Protein AF-X0Y6W4-F1 (afdb_monomer)

pLDDT: mean 76.66, std 20.36, range [26.97, 95.56]

Organism: NCBI:txid412755

Secondary structure (DSSP, 8-state):
---------GGGHHHHHHHIIIIITTHHHHHHHS-HHHHHHHHHHHHHHHHHH-HHHHHHHHHTHHHHTHHHHTT--HHHHHHHTSSHHHHHHHHHHHHHHTT----S-HHHHHHHHHHHHHHHHTT--PPTTGGGHHHHHHHHHHTS----S-SS---TTTS--

Foldseek 3Di:
DDDDDDPDPPVCVVVVVVCCVVLVVVLLCLLLPHQLVVSLVVLLVVLVVCCVPPVPVSVVCVVCSVVLNVLNVLPADSQVSSQVNDCCVVCLLVVQLCVQCVVPPDDPDPVSVVVSSVVSSVVSVVPDDQGGPNVRVVSVVVSVVVPDDDDVDDPPPPPPVVVPD

Solvent-accessible surface area (backbone atoms only — not comparable to full-atom values): 10015 Å² total; per-residue (Å²): 138,86,82,82,85,73,87,67,59,90,89,35,56,64,61,52,48,50,49,31,65,72,71,54,55,58,54,47,55,30,60,69,73,38,59,56,71,60,29,50,53,54,48,51,55,48,32,64,59,28,49,79,80,37,49,68,58,21,49,54,51,61,74,42,47,68,66,70,41,43,64,63,73,67,75,56,56,72,47,38,39,54,44,68,62,43,64,55,75,58,50,57,55,49,49,39,25,46,70,66,48,68,79,69,87,75,76,93,45,71,66,55,50,51,54,51,47,52,53,26,41,58,64,38,54,78,72,65,72,85,59,61,42,56,90,54,46,62,58,57,50,52,59,57,52,74,76,46,81,95,61,97,63,71,91,65,81,75,65,66,76,72,79,78,116

Mean predicted aligned error: 11.71 Å

Structure (mmCIF, N/CA/C/O backbone):
data_AF-X0Y6W4-F1
#
_entry.id   AF-X0Y6W4-F1
#
loop_
_atom_site.group_PDB
_atom_site.id
_atom_site.type_symbol
_atom_site.label_atom_id
_atom_site.label_alt_id
_atom_site.label_comp_id
_atom_site.label_asym_id
_atom_site.label_entity_id
_atom_site.label_seq_id
_atom_site.pdbx_PDB_ins_code
_atom_site.Cartn_x
_atom_site.Cartn_y
_atom_site.Cartn_z
_atom_site.occupancy
_atom_site.B_iso_or_equiv
_atom_site.auth_seq_id
_atom_site.auth_comp_id
_atom_site.auth_asym_id
_atom_site.auth_atom_id
_atom_site.pdbx_PDB_model_num
ATOM 1 N N . MET A 1 1 ? -8.383 35.032 -6.293 1.00 33.16 1 MET A N 1
ATOM 2 C CA . MET A 1 1 ? -6.940 34.707 -6.325 1.00 33.16 1 MET A CA 1
ATOM 3 C C . MET A 1 1 ? -6.812 33.224 -6.672 1.00 33.16 1 MET A C 1
ATOM 5 O O . MET A 1 1 ? -7.078 32.379 -5.830 1.00 33.16 1 MET A O 1
ATOM 9 N N . ARG A 1 2 ? -6.594 32.911 -7.954 1.00 31.45 2 ARG A N 1
ATOM 10 C CA . ARG A 1 2 ? -6.703 31.565 -8.546 1.00 31.45 2 ARG A CA 1
ATOM 11 C C . ARG A 1 2 ? -5.335 30.880 -8.412 1.00 31.45 2 ARG A C 1
ATOM 13 O O . ARG A 1 2 ? -4.382 31.370 -9.005 1.00 31.45 2 ARG A O 1
ATOM 20 N N . ARG A 1 3 ? -5.202 29.820 -7.608 1.00 35.78 3 ARG A N 1
ATOM 21 C CA . ARG A 1 3 ? -4.004 28.962 -7.652 1.00 35.78 3 ARG A CA 1
ATOM 22 C C . ARG A 1 3 ? -4.317 27.775 -8.551 1.00 35.78 3 ARG A C 1
ATOM 24 O O . ARG A 1 3 ? -5.154 26.945 -8.218 1.00 35.78 3 ARG A O 1
ATOM 31 N N . GLU A 1 4 ? -3.695 27.766 -9.721 1.00 26.97 4 GLU A N 1
ATOM 32 C CA . GLU A 1 4 ? -3.667 26.617 -10.617 1.00 26.97 4 GLU A CA 1
ATOM 33 C C . GLU A 1 4 ? -2.871 25.489 -9.950 1.00 26.97 4 GLU A C 1
ATOM 35 O O . GLU A 1 4 ? -1.744 25.696 -9.502 1.00 26.97 4 GLU A O 1
ATOM 40 N N . TYR A 1 5 ? -3.458 24.297 -9.863 1.00 34.88 5 TYR A N 1
ATOM 41 C CA . TYR A 1 5 ? -2.740 23.100 -9.438 1.00 34.88 5 TYR A CA 1
ATOM 42 C C . TYR A 1 5 ? -2.091 22.476 -10.679 1.00 34.88 5 TYR A C 1
ATOM 44 O O . TYR A 1 5 ? -2.773 21.863 -11.498 1.00 34.88 5 TYR A O 1
ATOM 52 N N . GLN A 1 6 ? -0.778 22.658 -10.840 1.00 33.53 6 GLN A N 1
ATOM 53 C CA . GLN A 1 6 ? 0.016 21.898 -11.808 1.00 33.53 6 GLN A CA 1
ATOM 54 C C . GLN A 1 6 ? 0.323 20.506 -11.244 1.00 33.53 6 GLN A C 1
ATOM 56 O O . GLN A 1 6 ? 0.774 20.374 -10.107 1.00 33.53 6 GLN A O 1
ATOM 61 N N . ILE A 1 7 ? 0.114 19.467 -12.057 1.00 34.25 7 ILE A N 1
ATOM 62 C CA . ILE A 1 7 ? 0.570 18.101 -11.771 1.00 34.25 7 ILE A CA 1
ATOM 63 C C . ILE A 1 7 ? 2.102 18.137 -11.699 1.00 34.25 7 ILE A C 1
ATOM 65 O O . ILE A 1 7 ? 2.779 18.351 -12.706 1.00 34.25 7 ILE A O 1
ATOM 69 N N . VAL A 1 8 ? 2.657 17.984 -10.496 1.00 38.28 8 VAL A N 1
ATOM 70 C CA . VAL A 1 8 ? 4.103 18.072 -10.274 1.00 38.28 8 VAL A CA 1
ATOM 71 C C . VAL A 1 8 ? 4.753 16.753 -10.696 1.00 38.28 8 VAL A C 1
ATOM 73 O O . VAL A 1 8 ? 4.505 15.711 -10.096 1.00 38.28 8 VAL A O 1
ATOM 76 N N . GLY A 1 9 ? 5.599 16.791 -11.731 1.00 39.12 9 GLY A N 1
ATOM 77 C CA . GLY A 1 9 ? 6.421 15.647 -12.147 1.00 39.12 9 GLY A CA 1
ATOM 78 C C . GLY A 1 9 ? 7.395 15.171 -11.054 1.00 39.12 9 GLY A C 1
ATOM 79 O O . GLY A 1 9 ? 7.533 15.817 -10.020 1.00 39.12 9 GLY A O 1
ATOM 80 N N . ARG A 1 10 ? 8.120 14.065 -11.307 1.00 35.78 10 ARG A N 1
ATOM 81 C CA . ARG A 1 10 ? 9.007 13.268 -10.404 1.00 35.78 10 ARG A CA 1
ATOM 82 C C . ARG A 1 10 ? 9.788 14.013 -9.291 1.00 35.78 10 ARG A C 1
ATOM 84 O O . ARG A 1 10 ? 10.089 13.417 -8.260 1.00 35.78 10 ARG A O 1
ATOM 91 N N . LYS A 1 11 ? 10.103 15.304 -9.458 1.00 36.72 11 LYS A N 1
ATOM 92 C CA . LYS A 1 11 ? 10.748 16.181 -8.454 1.00 36.72 11 LYS A CA 1
ATOM 93 C C . LYS A 1 11 ? 9.801 16.716 -7.356 1.00 36.72 11 LYS A C 1
ATOM 95 O O . LYS A 1 11 ? 10.280 17.292 -6.388 1.00 36.72 11 LYS A O 1
ATOM 100 N N . GLY A 1 12 ? 8.487 16.506 -7.470 1.00 43.56 12 GLY A N 1
ATOM 101 C CA . GLY A 1 12 ? 7.458 16.938 -6.510 1.00 43.56 12 GLY A CA 1
ATOM 102 C C . GLY A 1 12 ? 7.118 15.947 -5.399 1.00 43.56 12 GLY A C 1
ATOM 103 O O . GLY A 1 12 ? 6.296 16.259 -4.540 1.00 43.56 12 GLY A O 1
ATOM 104 N N . SER A 1 13 ? 7.740 14.764 -5.390 1.00 46.12 13 SER A N 1
ATOM 105 C CA . SER A 1 13 ? 7.404 13.704 -4.429 1.00 46.12 13 SER A CA 1
ATOM 106 C C . SER A 1 13 ? 7.635 14.121 -2.976 1.00 46.12 13 SER A C 1
ATOM 108 O O . SER A 1 13 ? 6.916 13.656 -2.105 1.00 46.12 13 SER A O 1
ATOM 110 N N . ALA A 1 14 ? 8.573 15.030 -2.694 1.00 46.94 14 ALA A N 1
ATOM 111 C CA . ALA A 1 14 ? 8.812 15.529 -1.340 1.00 46.94 14 ALA A CA 1
ATOM 112 C C . ALA A 1 14 ? 7.666 16.417 -0.826 1.00 46.94 14 ALA A C 1
ATOM 114 O O . ALA A 1 14 ? 7.231 16.238 0.305 1.00 46.94 14 ALA A O 1
ATOM 115 N N . ALA A 1 15 ? 7.144 17.320 -1.662 1.00 44.81 15 ALA A N 1
ATOM 116 C CA . ALA A 1 15 ? 6.023 18.191 -1.308 1.00 44.81 15 ALA A CA 1
ATOM 117 C C . ALA A 1 15 ? 4.709 17.404 -1.208 1.00 44.81 15 ALA A C 1
ATOM 119 O O . ALA A 1 15 ? 3.938 17.621 -0.279 1.00 44.81 15 ALA A O 1
ATOM 120 N N . LEU A 1 16 ? 4.497 16.434 -2.108 1.00 43.91 16 LEU A N 1
ATOM 121 C CA . LEU A 1 16 ? 3.376 15.500 -2.016 1.00 43.91 16 LEU A CA 1
ATOM 122 C C . LEU A 1 16 ? 3.489 14.619 -0.766 1.00 43.91 16 LEU A C 1
ATOM 124 O O . LEU A 1 16 ? 2.516 14.492 -0.040 1.00 43.91 16 LEU A O 1
ATOM 128 N N . ARG A 1 17 ? 4.674 14.081 -0.444 1.00 44.47 17 ARG A N 1
ATOM 129 C CA . ARG A 1 17 ? 4.908 13.337 0.807 1.00 44.47 17 ARG A CA 1
ATOM 130 C C . ARG A 1 17 ? 4.714 14.201 2.046 1.00 44.47 17 ARG A C 1
ATOM 132 O O . ARG A 1 17 ? 4.189 13.692 3.019 1.00 44.47 17 ARG A O 1
ATOM 139 N N . GLN A 1 18 ? 5.117 15.472 2.040 1.00 48.75 18 GLN A N 1
ATOM 140 C CA . GLN A 1 18 ? 4.892 16.388 3.167 1.00 48.75 18 GLN A CA 1
ATOM 141 C C . GLN A 1 18 ? 3.413 16.732 3.333 1.00 48.75 18 GLN A C 1
ATOM 143 O O . GLN A 1 18 ? 2.923 16.755 4.455 1.00 48.75 18 GLN A O 1
ATOM 148 N N . PHE A 1 19 ? 2.704 16.973 2.230 1.00 46.47 19 PHE A N 1
ATOM 149 C CA . PHE A 1 19 ? 1.261 17.187 2.231 1.00 46.47 19 PHE A CA 1
ATOM 150 C C . PHE A 1 19 ? 0.523 15.938 2.722 1.00 46.47 19 PHE A C 1
ATOM 152 O O . PHE A 1 19 ? -0.275 16.024 3.646 1.00 46.47 19 PHE A O 1
ATOM 159 N N . LEU A 1 20 ? 0.872 14.757 2.204 1.00 47.56 20 LEU A N 1
ATOM 160 C CA . LEU A 1 20 ? 0.344 13.485 2.685 1.00 47.56 20 LEU A CA 1
ATOM 161 C C . LEU A 1 20 ? 0.731 13.239 4.147 1.00 47.56 20 LEU A C 1
ATOM 163 O O . LEU A 1 20 ? -0.130 12.892 4.924 1.00 47.56 20 LEU A O 1
ATOM 167 N N . ALA A 1 21 ? 1.953 13.501 4.598 1.00 50.50 21 ALA A N 1
ATOM 168 C CA . ALA A 1 21 ? 2.321 13.349 6.011 1.00 50.50 21 ALA A CA 1
ATOM 169 C C . ALA A 1 21 ? 1.528 14.281 6.946 1.00 50.50 21 ALA A C 1
ATOM 171 O O . ALA A 1 21 ? 1.316 13.947 8.109 1.00 50.50 21 ALA A O 1
ATOM 172 N N . ARG A 1 22 ? 1.105 15.447 6.446 1.00 52.44 22 ARG A N 1
ATOM 173 C CA . ARG A 1 22 ? 0.413 16.479 7.224 1.00 52.44 22 ARG A CA 1
ATOM 174 C C . ARG A 1 22 ? -1.114 16.360 7.174 1.00 52.44 22 ARG A C 1
ATOM 176 O O . ARG A 1 22 ? -1.757 16.708 8.156 1.00 52.44 22 ARG A O 1
ATOM 183 N N . GLU A 1 23 ? -1.671 15.866 6.068 1.00 52.97 23 GLU A N 1
ATOM 184 C CA . GLU A 1 23 ? -3.122 15.767 5.830 1.00 52.97 23 GLU A CA 1
ATOM 185 C C . GLU A 1 23 ? -3.599 14.352 5.436 1.00 52.97 23 GLU A C 1
ATOM 187 O O . GLU A 1 23 ? -4.713 13.975 5.774 1.00 52.97 23 GLU A O 1
ATOM 192 N N . GLY A 1 24 ? -2.777 13.533 4.770 1.00 51.47 24 GLY A N 1
ATOM 193 C CA . GLY A 1 24 ? -3.146 12.195 4.259 1.00 51.47 24 GLY A CA 1
ATOM 194 C C . GLY A 1 24 ? -2.724 10.990 5.119 1.00 51.47 24 GLY A C 1
ATOM 195 O O . GLY A 1 24 ? -3.292 9.909 4.995 1.00 51.47 24 GLY A O 1
ATOM 196 N N . ALA A 1 25 ? -1.765 11.150 6.031 1.00 55.00 25 ALA A N 1
ATOM 197 C CA . ALA A 1 25 ? -1.197 10.089 6.862 1.00 55.00 25 ALA A CA 1
ATOM 198 C C . ALA A 1 25 ? -2.068 9.771 8.077 1.00 55.00 25 ALA A C 1
ATOM 200 O O . ALA A 1 25 ? -1.676 8.971 8.916 1.00 55.00 25 ALA A O 1
ATOM 201 N N . ALA A 1 26 ? -3.241 10.392 8.179 1.00 60.12 26 ALA A N 1
ATOM 202 C CA . ALA A 1 26 ? -4.207 10.104 9.222 1.00 60.12 26 ALA A CA 1
ATOM 203 C C . A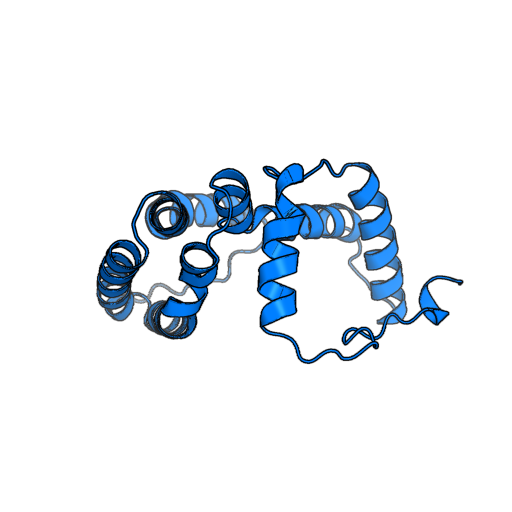LA A 1 26 ? -5.062 8.863 8.892 1.00 60.12 26 ALA A C 1
ATOM 205 O O . ALA A 1 26 ? -5.591 8.245 9.810 1.00 60.12 26 ALA A O 1
ATOM 206 N N . LEU A 1 27 ? -5.145 8.453 7.617 1.00 63.97 27 LEU A N 1
ATOM 207 C CA . LEU A 1 27 ? -5.907 7.276 7.174 1.00 63.97 27 LEU A CA 1
ATOM 208 C C . LEU A 1 27 ? -5.375 5.968 7.772 1.00 63.97 27 LEU A C 1
ATOM 210 O O . LEU A 1 27 ? -6.129 5.239 8.408 1.00 63.97 27 LEU A O 1
ATOM 214 N N . VAL A 1 28 ? -4.073 5.705 7.637 1.00 64.81 28 VAL A N 1
ATOM 215 C CA . VAL A 1 28 ? -3.454 4.462 8.131 1.00 64.81 28 VAL A CA 1
ATOM 216 C C . VAL A 1 28 ? -3.602 4.322 9.655 1.00 64.81 28 VAL A C 1
ATOM 218 O O . VAL A 1 28 ? -4.125 3.304 10.094 1.00 64.81 28 VAL A O 1
ATOM 221 N N . PRO A 1 29 ? -3.288 5.337 10.487 1.00 62.59 29 PRO A N 1
ATOM 222 C CA . PRO A 1 29 ? -3.588 5.296 11.917 1.00 62.59 29 PRO A CA 1
ATOM 223 C C . PRO A 1 29 ? -5.079 5.129 12.232 1.00 62.59 29 PRO A C 1
ATOM 225 O O . PRO A 1 29 ? -5.407 4.455 13.201 1.00 62.59 29 PRO A O 1
ATOM 228 N N . MET A 1 30 ? -5.996 5.711 11.447 1.00 63.78 30 MET A N 1
ATOM 229 C CA . MET A 1 30 ? -7.438 5.512 11.660 1.00 63.78 30 MET A CA 1
ATOM 230 C C . MET A 1 30 ? -7.882 4.082 11.357 1.00 63.78 30 MET A C 1
ATOM 232 O O . MET A 1 30 ? -8.750 3.568 12.052 1.00 63.78 30 MET A O 1
ATOM 236 N N . MET A 1 31 ? -7.284 3.431 10.363 1.00 62.62 31 MET A N 1
ATOM 237 C CA . MET A 1 31 ? -7.561 2.033 10.030 1.00 62.62 31 MET A CA 1
ATOM 238 C C . MET A 1 31 ? -6.867 1.061 10.993 1.00 62.62 31 MET A C 1
ATOM 240 O O . MET A 1 31 ? -7.424 0.021 11.325 1.00 62.62 31 MET A O 1
ATOM 244 N N . GLU A 1 32 ? -5.668 1.388 11.476 1.00 62.00 32 GLU A N 1
ATOM 245 C CA . GLU A 1 32 ? -4.882 0.511 12.351 1.00 62.00 32 GLU A CA 1
ATOM 246 C C . GLU A 1 32 ? -5.271 0.608 13.834 1.00 62.00 32 GLU A C 1
ATOM 248 O O . GLU A 1 32 ? -5.168 -0.388 14.551 1.00 62.00 32 GLU A O 1
ATOM 253 N N . LEU A 1 33 ? -5.680 1.791 14.311 1.00 58.81 33 LEU A N 1
ATOM 254 C CA . LEU A 1 33 ? -5.799 2.081 15.748 1.00 58.81 33 LEU A CA 1
ATOM 255 C C . LEU A 1 33 ? -7.232 2.315 16.232 1.00 58.81 33 LEU A C 1
ATOM 257 O O . LEU A 1 33 ? -7.455 2.294 17.441 1.00 58.81 33 LEU A O 1
ATOM 261 N N . LEU A 1 34 ? -8.187 2.564 15.333 1.00 60.66 34 LEU A N 1
ATOM 262 C CA . LEU A 1 34 ? -9.580 2.811 15.707 1.00 60.66 34 LEU A CA 1
ATOM 263 C C . LEU A 1 34 ? -10.466 1.626 15.336 1.00 60.66 34 LEU A C 1
ATOM 265 O O . LEU A 1 34 ? -10.239 0.925 14.347 1.00 60.66 34 LEU A O 1
ATOM 269 N N . GLU A 1 35 ? -11.533 1.441 16.110 1.00 67.50 35 GLU A N 1
ATOM 270 C CA . GLU A 1 35 ? -12.647 0.628 15.642 1.00 67.50 35 GLU A CA 1
ATOM 271 C C . GLU A 1 3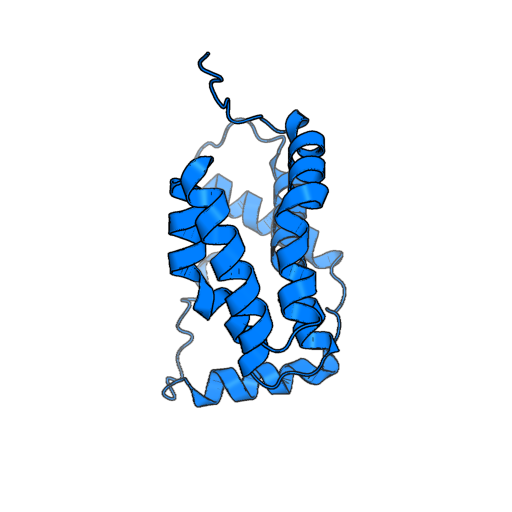5 ? -13.222 1.240 14.362 1.00 67.50 35 GLU A C 1
ATOM 273 O O . GLU A 1 35 ? -13.327 2.464 14.236 1.00 67.50 35 GLU A O 1
ATOM 278 N N . ALA A 1 36 ? -13.627 0.385 13.419 1.00 75.06 36 ALA A N 1
ATOM 279 C CA . ALA A 1 36 ? -14.047 0.808 12.085 1.00 75.06 36 ALA A CA 1
ATOM 280 C C . ALA A 1 36 ? -15.129 1.900 12.132 1.00 75.06 36 ALA A C 1
ATOM 282 O O . ALA A 1 36 ? -15.043 2.896 11.422 1.00 75.06 36 ALA A O 1
ATOM 283 N N . LYS A 1 37 ? -16.093 1.777 13.052 1.00 76.12 37 LYS A N 1
ATOM 284 C CA . LYS A 1 37 ? -17.160 2.766 13.256 1.00 76.12 37 LYS A 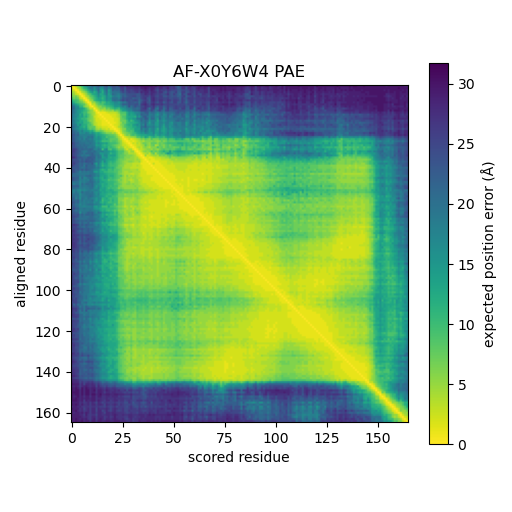CA 1
ATOM 285 C C . LYS A 1 37 ? -16.627 4.151 13.637 1.00 76.12 37 LYS A C 1
ATOM 287 O O . LYS A 1 37 ? -17.115 5.159 13.126 1.00 76.12 37 LYS A O 1
ATOM 292 N N . GLU A 1 38 ? -15.644 4.211 14.532 1.00 75.06 38 GLU A N 1
ATOM 293 C CA . GLU A 1 38 ? -15.041 5.477 14.950 1.00 75.06 38 GLU A CA 1
ATOM 294 C C . GLU A 1 38 ? -14.148 6.055 13.845 1.00 75.06 38 GLU A C 1
ATOM 296 O O . GLU A 1 38 ? -14.226 7.251 13.553 1.00 75.06 38 GLU A O 1
ATOM 301 N N . GLY A 1 39 ? -13.362 5.209 13.175 1.00 80.81 39 GLY A N 1
ATOM 302 C CA . GLY A 1 39 ? -12.559 5.608 12.020 1.00 80.81 39 GLY A CA 1
ATOM 303 C C . GLY A 1 39 ? -13.412 6.201 10.893 1.00 80.81 39 GLY A C 1
ATOM 304 O O . GLY A 1 39 ? -13.111 7.287 10.396 1.00 80.81 39 GLY A O 1
ATOM 305 N N . MET A 1 40 ? -14.525 5.549 10.544 1.00 83.62 40 MET A N 1
ATOM 306 C CA . MET A 1 40 ? -15.470 6.040 9.538 1.00 83.62 40 MET A CA 1
ATOM 307 C C . MET A 1 40 ? -16.081 7.383 9.929 1.00 83.62 40 MET A C 1
ATOM 309 O O . MET A 1 40 ? -16.184 8.274 9.087 1.00 83.62 40 MET A O 1
ATOM 313 N N . ALA A 1 41 ? -16.477 7.559 11.194 1.00 83.12 41 ALA A N 1
ATOM 314 C CA . ALA A 1 41 ? -17.029 8.828 11.665 1.00 83.12 41 ALA A CA 1
ATOM 315 C C . ALA A 1 41 ? -16.018 9.974 11.493 1.00 83.12 41 ALA A C 1
ATOM 317 O O . ALA A 1 41 ? -16.372 11.040 10.988 1.00 83.12 41 ALA A O 1
ATOM 318 N N . ARG A 1 42 ? -14.742 9.734 11.820 1.00 81.50 42 ARG A N 1
ATOM 319 C CA . ARG A 1 42 ? -13.669 10.719 11.619 1.00 81.50 42 ARG A CA 1
ATOM 320 C C . ARG A 1 42 ? -13.389 11.002 10.141 1.00 81.50 42 ARG A C 1
ATOM 322 O O . ARG A 1 42 ? -13.134 12.157 9.794 1.00 81.50 42 ARG A O 1
ATOM 329 N N . LEU A 1 43 ? -13.453 9.997 9.263 1.00 86.00 43 LEU A N 1
ATOM 330 C CA . LEU A 1 43 ? -13.324 10.221 7.817 1.00 86.00 43 LEU A CA 1
ATOM 331 C C . LEU A 1 43 ? -14.514 10.983 7.235 1.00 86.00 43 LEU A C 1
ATOM 333 O O . LEU A 1 43 ? -14.303 11.836 6.381 1.00 86.00 43 LEU A O 1
ATOM 337 N N . ARG A 1 44 ? -15.740 10.770 7.730 1.00 89.81 44 ARG A N 1
ATOM 338 C CA . ARG A 1 44 ? -16.908 11.580 7.335 1.00 89.81 44 ARG A CA 1
ATOM 339 C C . ARG A 1 44 ? -16.708 13.052 7.663 1.00 89.81 44 ARG A C 1
ATOM 341 O O . ARG A 1 44 ? -16.919 13.889 6.793 1.00 89.81 44 ARG A O 1
ATOM 348 N N . THR A 1 45 ? -16.198 13.359 8.855 1.00 88.62 45 THR A N 1
ATOM 349 C CA . THR A 1 45 ? -15.806 14.732 9.182 1.00 88.62 45 THR A CA 1
ATOM 350 C C . THR A 1 45 ? -14.747 15.243 8.204 1.00 88.62 45 THR A C 1
ATOM 352 O O . THR A 1 45 ? -14.907 16.322 7.658 1.00 88.62 45 THR A O 1
ATOM 355 N N . GLN A 1 46 ? -13.698 14.481 7.884 1.00 86.38 46 GLN A N 1
ATOM 356 C CA . GLN A 1 46 ? -12.708 14.935 6.892 1.00 86.38 46 GLN A CA 1
ATOM 357 C C . GLN A 1 46 ? -13.294 15.170 5.496 1.00 86.38 46 GLN A C 1
ATOM 359 O O . GLN A 1 46 ? -12.893 16.121 4.826 1.00 86.38 46 GLN A O 1
ATOM 364 N N . ILE A 1 47 ? -14.255 14.351 5.066 1.00 89.75 47 ILE A N 1
ATOM 365 C CA . ILE A 1 47 ? -14.968 14.542 3.801 1.00 89.75 47 ILE A CA 1
ATOM 366 C C . ILE A 1 47 ? -15.640 15.922 3.782 1.00 89.75 47 ILE A C 1
ATOM 368 O O . ILE A 1 47 ? -15.424 16.663 2.828 1.00 89.75 47 ILE A O 1
ATOM 372 N N . GLU A 1 48 ? -16.364 16.312 4.837 1.00 91.38 48 GLU A N 1
ATOM 373 C CA . GLU A 1 48 ? -17.009 17.638 4.942 1.00 91.38 48 GLU A CA 1
ATOM 374 C C . GLU A 1 48 ? -15.998 18.792 4.825 1.00 91.38 48 GLU A C 1
ATOM 376 O O . GLU A 1 48 ? -16.267 19.832 4.219 1.00 91.38 48 GLU A O 1
ATOM 381 N N . TRP A 1 49 ? -14.796 18.616 5.377 1.00 90.81 49 TRP A N 1
ATOM 382 C CA . TRP A 1 49 ? -13.734 19.618 5.270 1.00 90.81 49 TRP A CA 1
ATOM 383 C C . TRP A 1 49 ? -13.182 19.687 3.842 1.00 90.81 49 TRP A C 1
ATOM 385 O O . TRP A 1 49 ? -13.007 20.783 3.300 1.00 90.81 49 TRP A O 1
ATOM 395 N N . LEU A 1 50 ? -12.958 18.528 3.214 1.00 91.06 50 LEU A N 1
ATOM 396 C CA . LEU A 1 50 ? -12.487 18.416 1.835 1.00 91.06 50 LEU A CA 1
ATOM 397 C C . LEU A 1 50 ? -13.503 18.949 0.823 1.00 91.06 50 LEU A C 1
ATOM 399 O O . LEU A 1 50 ? -13.091 19.443 -0.220 1.00 91.06 50 LEU A O 1
ATOM 403 N N . GLU A 1 51 ? -14.806 18.921 1.098 1.00 92.44 51 GLU A N 1
ATOM 404 C CA . GLU A 1 51 ? -15.812 19.481 0.184 1.00 92.44 51 GLU A CA 1
ATOM 405 C C . GLU A 1 51 ? -15.572 20.959 -0.130 1.00 92.44 51 GLU A C 1
ATOM 407 O O . GLU A 1 51 ? -15.833 21.415 -1.245 1.00 92.44 51 GLU A O 1
ATOM 412 N N . ARG A 1 52 ? -15.025 21.706 0.836 1.00 90.94 52 ARG A N 1
ATOM 413 C CA . ARG A 1 52 ? -14.790 23.148 0.709 1.00 90.94 52 ARG A CA 1
ATOM 414 C C . ARG A 1 52 ? -13.564 23.483 -0.136 1.00 90.94 52 ARG A C 1
ATOM 416 O O . ARG A 1 52 ? -13.548 24.525 -0.788 1.00 90.94 52 ARG A O 1
ATOM 423 N N . THR A 1 53 ? -12.528 22.648 -0.098 1.00 90.81 53 THR A N 1
ATOM 424 C CA . THR A 1 53 ? -11.221 22.922 -0.727 1.00 90.81 53 THR A CA 1
ATOM 425 C C . THR A 1 53 ? -10.933 22.015 -1.924 1.00 90.81 53 THR A C 1
ATOM 427 O O . THR A 1 53 ? -10.347 22.461 -2.911 1.00 90.81 53 THR A O 1
ATOM 430 N N . HIS A 1 54 ? -11.384 20.761 -1.873 1.00 90.75 54 HIS A N 1
ATOM 431 C CA . HIS A 1 54 ? -11.078 19.682 -2.810 1.00 90.75 54 HIS A CA 1
ATOM 432 C C . HIS A 1 54 ? -12.297 18.759 -3.053 1.00 90.75 54 HIS A C 1
ATOM 434 O O . HIS A 1 54 ? -12.256 17.570 -2.723 1.00 90.75 54 HIS A O 1
ATOM 440 N N . PRO A 1 55 ? -13.372 19.246 -3.707 1.00 89.88 55 PRO A N 1
ATOM 441 C CA . PRO A 1 55 ? -14.632 18.503 -3.846 1.00 89.88 55 PRO A CA 1
ATOM 442 C C . PRO A 1 55 ? -14.494 17.161 -4.583 1.00 89.88 55 PRO A C 1
ATOM 444 O O . PRO A 1 55 ? -15.208 16.211 -4.276 1.00 89.88 55 PRO A O 1
ATOM 447 N N . LYS A 1 56 ? -13.544 17.038 -5.521 1.00 90.44 56 LYS A N 1
ATOM 448 C CA . LYS A 1 56 ? -13.257 15.759 -6.200 1.00 90.44 56 LYS A CA 1
ATOM 449 C C . LYS A 1 56 ? -12.615 14.725 -5.271 1.00 90.44 56 LYS A C 1
ATOM 451 O O . LYS A 1 56 ? -12.936 13.547 -5.369 1.00 90.44 56 LYS A O 1
ATOM 456 N N . ALA A 1 57 ? -11.730 15.160 -4.373 1.00 88.88 57 ALA A N 1
ATOM 457 C CA . ALA A 1 57 ? -11.123 14.273 -3.384 1.00 88.88 57 ALA A CA 1
ATOM 458 C C . ALA A 1 57 ? -12.168 13.820 -2.354 1.00 88.88 57 ALA A C 1
ATOM 460 O O . ALA A 1 57 ? -12.229 12.640 -2.031 1.00 88.88 57 ALA A O 1
ATOM 461 N N . ALA A 1 58 ? -13.045 14.733 -1.919 1.00 89.94 58 ALA A N 1
ATOM 462 C CA . ALA A 1 58 ? -14.178 14.405 -1.055 1.00 89.94 58 ALA A CA 1
ATOM 463 C C . ALA A 1 58 ? -15.117 13.372 -1.700 1.00 89.94 58 ALA A C 1
ATOM 465 O O . ALA A 1 58 ? -15.525 12.420 -1.041 1.00 89.94 58 ALA A O 1
ATOM 466 N N . ALA A 1 59 ? -15.433 13.531 -2.991 1.00 90.50 59 ALA A N 1
ATOM 467 C CA . ALA A 1 59 ? -16.243 12.567 -3.733 1.00 90.50 59 ALA A CA 1
ATOM 468 C C . ALA A 1 59 ? -15.589 11.176 -3.787 1.00 90.50 59 ALA A C 1
ATOM 470 O O . ALA A 1 59 ? -16.246 10.200 -3.445 1.00 90.50 59 ALA A O 1
ATOM 471 N N . SER A 1 60 ? -14.297 11.096 -4.125 1.00 91.69 60 SER A N 1
ATOM 472 C CA . SER A 1 60 ? -13.561 9.824 -4.173 1.00 91.69 60 SER A CA 1
ATOM 473 C C . SER A 1 60 ? -13.463 9.144 -2.804 1.00 91.69 60 SER A C 1
ATOM 475 O O . SER A 1 60 ? -13.659 7.937 -2.707 1.00 91.69 60 SER A O 1
ATOM 477 N N . LEU A 1 61 ? -13.200 9.907 -1.737 1.00 89.31 61 LEU A N 1
ATOM 478 C CA . LEU A 1 61 ? -13.123 9.356 -0.382 1.00 89.31 61 LEU A CA 1
ATOM 479 C C . LEU A 1 61 ? -14.493 8.895 0.129 1.00 89.31 61 LEU A C 1
ATOM 481 O O . LEU A 1 61 ? -14.572 7.920 0.864 1.00 89.31 61 LEU A O 1
ATOM 485 N N . ARG A 1 62 ? -15.573 9.582 -0.261 1.00 92.00 62 ARG A N 1
ATOM 486 C CA . ARG A 1 62 ? -16.942 9.165 0.056 1.00 92.00 62 ARG A CA 1
ATOM 487 C C . ARG A 1 62 ? -17.322 7.874 -0.660 1.00 92.00 62 ARG A C 1
ATOM 489 O O . ARG A 1 62 ? -17.955 7.031 -0.039 1.00 92.00 62 ARG A O 1
ATOM 496 N N . GLU A 1 63 ? -16.962 7.753 -1.936 1.00 91.75 63 GLU A N 1
ATOM 497 C CA . GLU A 1 63 ? -17.223 6.559 -2.745 1.00 91.75 63 GLU A CA 1
ATOM 498 C C . GLU A 1 63 ? -16.545 5.323 -2.151 1.00 91.75 63 GLU A C 1
ATOM 500 O O . GLU A 1 63 ? -17.198 4.301 -2.027 1.00 91.75 63 GLU A O 1
ATOM 505 N N . GLY A 1 64 ? -15.283 5.442 -1.726 1.00 88.44 64 GLY A N 1
ATOM 506 C CA . GLY A 1 64 ? -14.503 4.325 -1.181 1.00 88.44 64 GLY A CA 1
ATOM 507 C C . GLY A 1 64 ? -14.475 4.218 0.347 1.00 88.44 64 GLY A C 1
ATOM 508 O O . GLY A 1 64 ? -13.559 3.591 0.886 1.00 88.44 64 GLY A O 1
ATOM 509 N N . LEU A 1 65 ? -15.374 4.895 1.073 1.00 88.19 65 LEU A N 1
ATOM 510 C CA . LEU A 1 65 ? -15.297 4.991 2.538 1.00 88.19 65 LEU A CA 1
ATOM 511 C C . LEU A 1 65 ? -15.432 3.621 3.215 1.00 88.19 65 LEU A C 1
ATOM 513 O O . LEU A 1 65 ? -14.665 3.312 4.126 1.00 88.19 65 LEU A O 1
ATOM 517 N N . GLU A 1 66 ? -16.402 2.815 2.789 1.00 86.56 66 GLU A N 1
ATOM 518 C CA . GLU A 1 66 ? -16.664 1.497 3.378 1.00 86.56 66 GLU A CA 1
ATOM 519 C C . GLU A 1 66 ? -15.549 0.506 2.998 1.00 86.56 66 GLU A C 1
ATOM 521 O O . GLU A 1 66 ? -15.010 -0.207 3.849 1.00 86.56 66 GLU A O 1
ATOM 526 N N . GLU A 1 67 ? -15.108 0.540 1.739 1.00 86.00 67 GLU A N 1
ATOM 527 C CA . GLU A 1 67 ? -14.018 -0.275 1.205 1.00 86.00 67 GLU A CA 1
ATOM 528 C C . GLU A 1 67 ? -12.705 0.005 1.939 1.00 86.00 67 GLU A C 1
ATOM 530 O O . GLU A 1 67 ? -11.971 -0.926 2.276 1.00 86.00 67 GLU A O 1
ATOM 535 N N . THR A 1 68 ? -12.445 1.272 2.281 1.00 84.62 68 THR A N 1
ATOM 536 C CA . THR A 1 68 ? -11.263 1.683 3.055 1.00 84.62 68 THR A CA 1
ATOM 537 C C . THR A 1 68 ? -11.180 0.936 4.387 1.00 84.62 68 THR A C 1
ATOM 539 O O . THR A 1 68 ? -10.092 0.559 4.805 1.00 84.62 68 THR A O 1
ATOM 542 N N . PHE A 1 69 ? -12.308 0.640 5.038 1.00 85.81 69 PHE A N 1
ATOM 543 C CA . PHE A 1 69 ? -12.325 -0.107 6.299 1.00 85.81 69 PHE A CA 1
ATOM 544 C C . PHE A 1 69 ? -12.542 -1.610 6.129 1.00 85.81 69 PHE A C 1
ATOM 546 O O . PHE A 1 69 ? -12.677 -2.306 7.133 1.00 85.81 69 PHE A O 1
ATOM 553 N N . THR A 1 70 ? -12.548 -2.162 4.912 1.00 86.88 70 THR A N 1
ATOM 554 C CA . THR A 1 70 ? -12.796 -3.602 4.700 1.00 86.88 70 THR A CA 1
ATOM 555 C C . THR A 1 70 ? -11.876 -4.462 5.563 1.00 86.88 70 THR A C 1
ATOM 557 O O . THR A 1 70 ? -12.359 -5.316 6.301 1.00 86.88 70 THR A O 1
ATOM 560 N N . ILE A 1 71 ? -10.575 -4.160 5.603 1.00 85.31 71 ILE A N 1
ATOM 561 C CA . ILE A 1 71 ? -9.590 -4.914 6.397 1.00 85.31 71 ILE A CA 1
ATOM 562 C C . ILE A 1 71 ? -9.885 -4.945 7.908 1.00 85.31 71 ILE A C 1
ATOM 564 O O . ILE A 1 71 ? -9.459 -5.875 8.594 1.00 85.31 71 ILE A O 1
ATOM 568 N N . ASN A 1 72 ? -10.622 -3.962 8.438 1.00 85.19 72 ASN A N 1
ATOM 569 C CA . ASN A 1 72 ? -11.035 -3.922 9.840 1.00 85.19 72 ASN A CA 1
ATOM 570 C C . ASN A 1 72 ? -12.140 -4.942 10.137 1.00 85.19 72 ASN A C 1
ATOM 572 O O . ASN A 1 72 ? -12.241 -5.405 11.271 1.00 85.19 72 ASN A O 1
ATOM 576 N N . HIS A 1 73 ? -12.936 -5.296 9.128 1.00 84.00 73 HIS A N 1
ATOM 577 C CA . HIS A 1 73 ? -14.070 -6.211 9.241 1.00 84.00 73 HIS A CA 1
ATOM 578 C C . HIS A 1 73 ? -13.698 -7.664 8.922 1.00 84.00 73 HIS A C 1
ATOM 580 O O . HIS A 1 73 ? -14.408 -8.570 9.341 1.00 84.00 73 HIS A O 1
ATOM 586 N N . LEU A 1 74 ? -12.568 -7.906 8.244 1.00 86.44 74 LEU A N 1
ATOM 587 C CA . LEU A 1 74 ? -12.121 -9.252 7.847 1.00 86.44 74 LEU A CA 1
ATOM 588 C C . LEU A 1 74 ? -11.617 -10.127 9.014 1.00 86.44 74 LEU A C 1
ATOM 590 O O . LEU A 1 74 ? -11.241 -11.271 8.794 1.00 86.44 74 LEU A O 1
ATOM 594 N N . GLY A 1 75 ? -11.533 -9.603 10.243 1.00 85.50 75 GLY A N 1
ATOM 595 C CA . GLY A 1 75 ? -11.098 -10.392 11.406 1.00 85.50 75 GLY A CA 1
ATOM 596 C C . GLY A 1 75 ? -9.641 -10.880 11.350 1.00 85.50 75 GLY A C 1
ATOM 597 O O . GLY A 1 75 ? -9.289 -11.847 12.020 1.00 85.50 75 GLY A O 1
ATOM 598 N N . LEU A 1 76 ? -8.785 -10.229 10.555 1.00 88.88 76 LEU A N 1
ATOM 599 C CA . LEU A 1 76 ? -7.385 -10.624 10.369 1.00 88.88 76 LEU A CA 1
ATOM 600 C C . LEU A 1 76 ? -6.517 -10.319 11.599 1.00 88.88 76 LEU A C 1
ATOM 602 O O . LEU A 1 76 ? -6.814 -9.422 12.401 1.00 88.88 76 LEU A O 1
ATOM 606 N N . SER A 1 77 ? -5.372 -11.003 11.695 1.00 90.00 77 SER A N 1
ATOM 607 C CA . SER A 1 77 ? -4.380 -10.728 12.737 1.00 90.00 77 SER A CA 1
ATOM 608 C C . SER A 1 77 ? -3.916 -9.258 12.708 1.00 90.00 77 SER A C 1
ATOM 610 O O . SER A 1 77 ? -3.888 -8.626 11.644 1.00 90.00 77 SER A O 1
ATOM 612 N N . PRO A 1 78 ? -3.529 -8.662 13.856 1.00 86.56 78 PRO A N 1
ATOM 613 C CA . PRO A 1 78 ? -3.044 -7.279 13.894 1.00 86.56 78 PRO A CA 1
ATOM 614 C C . PRO A 1 78 ? -1.862 -7.015 12.947 1.00 86.56 78 PRO A C 1
ATOM 616 O O . PRO A 1 78 ? -1.747 -5.923 12.395 1.00 86.56 78 PRO A O 1
ATOM 619 N N . MET A 1 79 ? -1.001 -8.016 12.735 1.00 88.12 79 MET A N 1
ATOM 620 C CA . MET A 1 79 ? 0.155 -7.915 11.842 1.00 88.12 79 MET A CA 1
ATOM 621 C C . MET A 1 79 ? -0.255 -7.861 10.370 1.00 88.12 79 MET A C 1
ATOM 623 O O . MET A 1 79 ? 0.240 -6.999 9.642 1.00 88.12 79 MET A O 1
ATOM 627 N N . LEU A 1 80 ? -1.201 -8.705 9.946 1.00 90.25 80 LEU A N 1
ATOM 628 C CA . LEU A 1 80 ? -1.743 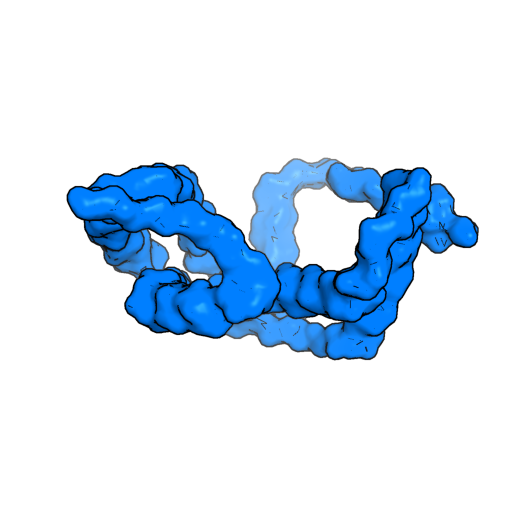-8.638 8.589 1.00 90.25 80 LEU A CA 1
ATOM 629 C C . LEU A 1 80 ? -2.536 -7.357 8.346 1.00 90.25 80 LEU A C 1
ATOM 631 O O . LEU A 1 80 ? -2.342 -6.728 7.308 1.00 90.25 80 LEU A O 1
ATOM 635 N N . ARG A 1 81 ? -3.371 -6.923 9.302 1.00 87.00 81 ARG A N 1
ATOM 636 C CA . ARG A 1 81 ? -4.103 -5.649 9.182 1.00 87.00 81 ARG A CA 1
ATOM 637 C C . ARG A 1 81 ? -3.150 -4.480 8.981 1.00 87.00 81 ARG A C 1
ATOM 639 O O . ARG A 1 81 ? -3.348 -3.704 8.058 1.00 87.00 81 ARG A O 1
ATOM 646 N N . LYS A 1 82 ? -2.075 -4.406 9.769 1.00 84.69 82 LYS A N 1
ATOM 647 C CA . LYS A 1 82 ? -1.031 -3.386 9.612 1.00 84.69 82 LYS A CA 1
ATOM 648 C C . LYS A 1 82 ? -0.360 -3.441 8.238 1.00 84.69 82 LYS A C 1
ATOM 650 O O . LYS A 1 82 ? -0.129 -2.415 7.612 1.00 84.69 82 LYS A O 1
ATOM 655 N N . CYS A 1 83 ? -0.038 -4.637 7.747 1.00 88.50 83 CYS A N 1
ATOM 656 C CA . CYS A 1 83 ? 0.572 -4.781 6.429 1.00 88.50 83 CYS A CA 1
ATOM 657 C C . CYS A 1 83 ? -0.364 -4.283 5.314 1.00 88.50 83 CYS A C 1
ATOM 659 O O . CYS A 1 83 ? 0.053 -3.490 4.467 1.00 88.50 83 CYS A O 1
ATOM 661 N N . LEU A 1 84 ? -1.620 -4.735 5.336 1.00 88.31 84 LEU A N 1
ATOM 662 C CA . LEU A 1 84 ? -2.628 -4.482 4.302 1.00 88.31 84 LEU A CA 1
ATOM 663 C C . LEU A 1 84 ? -3.254 -3.083 4.384 1.00 88.31 84 LEU A C 1
ATOM 665 O O . LEU A 1 84 ? -3.768 -2.598 3.382 1.00 88.31 84 LEU A O 1
ATOM 669 N N . ALA A 1 85 ? -3.177 -2.412 5.537 1.00 86.06 85 ALA A N 1
ATOM 670 C CA . ALA A 1 85 ? -3.572 -1.010 5.692 1.00 86.06 85 ALA A CA 1
ATOM 671 C C . ALA A 1 85 ? -2.673 -0.050 4.903 1.00 86.06 85 ALA A C 1
ATOM 673 O O . ALA A 1 85 ? -3.026 1.110 4.700 1.00 86.06 85 ALA A O 1
ATOM 674 N N . THR A 1 86 ? -1.506 -0.521 4.460 1.00 83.56 86 THR A N 1
ATOM 675 C CA . THR A 1 86 ? -0.567 0.262 3.663 1.00 83.56 86 THR A CA 1
ATOM 676 C C . THR A 1 86 ? -0.551 -0.195 2.212 1.00 83.56 86 THR A C 1
ATOM 678 O O . THR A 1 86 ? -0.741 -1.365 1.891 1.00 83.56 86 THR A O 1
ATOM 681 N N . THR A 1 87 ? -0.198 0.720 1.320 1.00 86.44 87 THR A N 1
ATOM 682 C CA . THR A 1 87 ? 0.032 0.434 -0.100 1.00 86.44 87 THR A CA 1
ATOM 683 C C . THR A 1 87 ? 1.435 -0.116 -0.375 1.00 86.44 8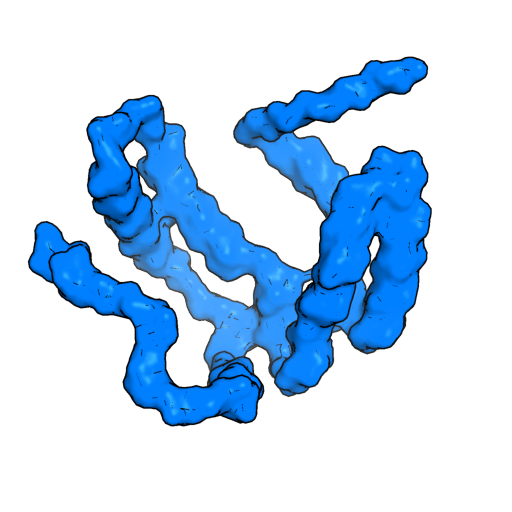7 THR A C 1
ATOM 685 O O . THR A 1 87 ? 1.780 -0.352 -1.531 1.00 86.44 87 THR A O 1
ATOM 688 N N . ASN A 1 88 ? 2.253 -0.367 0.658 1.00 86.50 88 ASN A N 1
ATOM 689 C CA . ASN A 1 88 ? 3.669 -0.726 0.512 1.00 86.50 88 ASN A CA 1
ATOM 690 C C . ASN A 1 88 ? 3.898 -1.967 -0.359 1.00 86.50 88 ASN A C 1
ATOM 692 O O . ASN A 1 88 ? 4.843 -1.988 -1.144 1.00 86.50 88 ASN A O 1
ATOM 696 N N . VAL A 1 89 ? 3.038 -2.986 -0.249 1.00 88.19 89 VAL A N 1
ATOM 697 C CA . VAL A 1 89 ? 3.143 -4.226 -1.043 1.00 88.19 89 VAL A CA 1
ATOM 698 C C . VAL A 1 89 ? 3.031 -3.929 -2.545 1.00 88.19 89 VAL A C 1
ATOM 700 O O . VAL A 1 89 ? 3.756 -4.500 -3.362 1.00 88.19 89 VAL A O 1
ATOM 703 N N . ILE A 1 90 ? 2.174 -2.974 -2.910 1.00 90.00 90 ILE A N 1
ATOM 704 C CA . ILE A 1 90 ? 1.949 -2.557 -4.296 1.00 90.00 90 ILE A CA 1
ATOM 705 C C . ILE A 1 90 ? 3.039 -1.566 -4.726 1.00 90.00 90 ILE A C 1
ATOM 707 O O . ILE A 1 90 ? 3.693 -1.755 -5.751 1.00 90.00 90 ILE A O 1
ATOM 711 N N . GLU A 1 91 ? 3.283 -0.526 -3.929 1.00 90.31 91 GLU 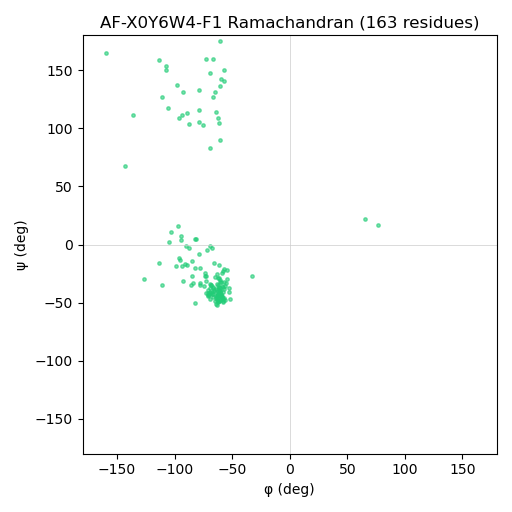A N 1
ATOM 712 C CA . GLU A 1 91 ? 4.215 0.553 -4.263 1.00 90.31 91 GLU A CA 1
ATOM 713 C C . GLU A 1 91 ? 5.667 0.086 -4.345 1.00 90.31 91 GLU A C 1
ATOM 715 O O . GLU A 1 91 ? 6.392 0.505 -5.246 1.00 90.31 91 GLU A O 1
ATOM 720 N N . SER A 1 92 ? 6.104 -0.799 -3.444 1.00 89.06 92 SER A N 1
ATOM 721 C CA . SER A 1 92 ? 7.464 -1.347 -3.473 1.00 89.06 92 SER A CA 1
ATOM 722 C C . SER A 1 92 ? 7.717 -2.118 -4.769 1.00 89.06 92 SER A C 1
ATOM 724 O O . SER A 1 92 ? 8.747 -1.924 -5.422 1.00 89.06 92 SER A O 1
ATOM 726 N N . SER A 1 93 ? 6.732 -2.912 -5.190 1.00 88.69 93 SER A N 1
ATOM 727 C CA . SER A 1 93 ? 6.773 -3.682 -6.431 1.00 88.69 93 SER A CA 1
ATOM 728 C C . SER A 1 93 ? 6.833 -2.772 -7.659 1.00 88.69 93 SER A C 1
ATOM 730 O O . SER A 1 93 ? 7.730 -2.902 -8.497 1.00 88.69 93 SER A O 1
ATOM 732 N N . LEU A 1 94 ? 5.926 -1.794 -7.741 1.00 91.56 94 LEU A N 1
ATOM 733 C CA . LEU A 1 94 ? 5.865 -0.855 -8.864 1.00 91.56 94 LEU A CA 1
ATOM 734 C C . LEU A 1 94 ? 7.103 0.045 -8.940 1.00 91.56 94 LEU A C 1
ATOM 736 O O . LEU A 1 94 ? 7.626 0.272 -10.029 1.00 91.56 94 LEU A O 1
ATOM 740 N N . SER A 1 95 ? 7.621 0.500 -7.798 1.00 92.38 95 SER A N 1
ATOM 741 C CA . SER A 1 95 ? 8.846 1.302 -7.716 1.00 92.38 95 SER A CA 1
ATOM 742 C C . SER A 1 95 ? 10.059 0.552 -8.276 1.00 92.38 95 SER A C 1
ATOM 744 O O . SER A 1 95 ? 10.864 1.121 -9.019 1.00 92.38 95 SER A O 1
ATOM 746 N N . GLY A 1 96 ? 10.167 -0.753 -8.004 1.00 92.44 96 GLY A N 1
ATOM 747 C CA . GLY A 1 96 ? 11.214 -1.596 -8.581 1.00 92.44 96 GLY A CA 1
ATOM 748 C C . GLY A 1 96 ? 11.150 -1.677 -10.109 1.00 92.44 96 GLY A C 1
ATOM 749 O O . GLY A 1 96 ? 12.181 -1.566 -10.787 1.00 92.44 96 GLY A O 1
ATOM 750 N N . VAL A 1 97 ? 9.944 -1.810 -10.664 1.00 93.88 97 VAL A N 1
ATOM 751 C CA . VAL A 1 97 ? 9.723 -1.803 -12.117 1.00 93.88 97 VAL A CA 1
ATOM 752 C C . VAL A 1 97 ? 10.032 -0.425 -12.707 1.00 93.88 97 VAL A C 1
ATOM 754 O O . VAL A 1 97 ? 10.757 -0.323 -13.702 1.00 93.88 97 VAL A O 1
ATOM 757 N N . GLU A 1 98 ? 9.558 0.649 -12.075 1.00 93.56 98 GLU A N 1
ATOM 758 C CA . GLU A 1 98 ? 9.778 2.033 -12.512 1.00 93.56 98 GLU A CA 1
ATOM 759 C C . GLU A 1 98 ? 11.270 2.405 -12.504 1.00 93.56 98 GLU A C 1
ATOM 761 O O . GLU A 1 98 ? 11.765 3.055 -13.427 1.00 93.56 98 GLU A O 1
ATOM 766 N N . GLY A 1 99 ? 12.022 1.964 -11.493 1.00 93.12 99 GLY A N 1
ATOM 767 C CA . GLY A 1 99 ? 13.461 2.207 -11.391 1.00 93.12 99 GLY A CA 1
ATOM 768 C C . GLY A 1 99 ? 14.260 1.579 -12.537 1.00 93.12 99 GLY A C 1
ATOM 769 O O . GLY A 1 99 ? 15.231 2.170 -13.016 1.00 93.12 99 GLY A O 1
ATOM 770 N N . ARG A 1 100 ? 13.829 0.408 -13.020 1.00 92.62 100 ARG A N 1
ATOM 771 C CA . ARG A 1 100 ? 14.499 -0.332 -14.104 1.00 92.62 100 ARG A CA 1
ATOM 772 C C . ARG A 1 100 ? 14.057 0.112 -15.495 1.00 92.62 100 ARG A C 1
ATOM 774 O O . ARG A 1 100 ? 14.873 0.161 -16.410 1.00 92.62 100 ARG A O 1
ATOM 781 N N . THR A 1 101 ? 12.791 0.482 -15.652 1.00 94.56 101 THR A N 1
ATOM 782 C CA . THR A 1 101 ? 12.222 0.917 -16.939 1.00 94.56 101 THR A CA 1
ATOM 783 C C . THR A 1 101 ? 12.313 2.428 -17.162 1.00 94.56 101 THR A C 1
ATOM 785 O O . THR A 1 101 ? 12.251 2.889 -18.297 1.00 94.56 101 THR A O 1
ATOM 788 N N . GLY A 1 102 ? 12.547 3.220 -16.113 1.00 92.88 102 GLY A N 1
ATOM 789 C CA . GLY A 1 102 ? 12.454 4.683 -16.144 1.00 92.88 102 GLY A CA 1
ATOM 790 C C . GLY A 1 102 ? 13.501 5.423 -16.983 1.00 92.88 102 GLY A C 1
ATOM 791 O O . GLY A 1 102 ? 13.439 6.649 -17.063 1.00 92.88 102 GLY A O 1
ATOM 792 N N . ARG A 1 103 ? 14.470 4.720 -17.586 1.00 93.75 103 ARG A N 1
ATOM 793 C CA . ARG A 1 103 ? 15.403 5.280 -18.584 1.00 93.75 103 ARG A CA 1
ATOM 794 C C . ARG A 1 103 ? 14.958 5.036 -20.028 1.00 93.75 103 ARG A C 1
ATOM 796 O O . ARG A 1 103 ? 15.521 5.635 -20.940 1.00 93.75 103 ARG A O 1
ATOM 803 N N . VAL A 1 104 ? 13.967 4.175 -20.250 1.00 92.69 104 VAL A N 1
ATOM 804 C CA . VAL A 1 104 ? 13.439 3.888 -21.583 1.00 92.69 104 VAL A CA 1
ATOM 805 C C . VAL A 1 104 ? 12.496 5.017 -21.985 1.00 92.69 104 VAL A C 1
ATOM 807 O O . VAL A 1 104 ? 11.378 5.127 -21.494 1.00 92.69 104 VAL A O 1
ATOM 810 N N . THR A 1 105 ? 12.959 5.880 -22.884 1.00 92.75 105 THR A N 1
ATOM 811 C CA . THR A 1 105 ? 12.192 7.039 -23.371 1.00 92.75 105 THR A CA 1
ATOM 812 C C . THR A 1 105 ? 11.438 6.761 -24.669 1.00 92.75 105 THR A C 1
ATOM 814 O O . THR A 1 105 ? 10.572 7.542 -25.055 1.00 92.75 105 THR A O 1
ATOM 817 N N . ARG A 1 106 ? 11.745 5.650 -25.351 1.00 94.25 106 ARG A N 1
ATOM 818 C CA . ARG A 1 106 ? 11.112 5.263 -26.615 1.00 94.25 106 ARG A CA 1
ATOM 819 C C . ARG A 1 106 ? 10.774 3.776 -26.630 1.00 94.25 106 ARG A C 1
ATOM 821 O O . ARG A 1 106 ? 11.659 2.932 -26.750 1.00 94.25 106 ARG A O 1
ATOM 828 N N . TRP A 1 107 ? 9.481 3.483 -26.597 1.00 95.31 107 TRP A N 1
ATOM 829 C CA . TRP A 1 107 ? 8.922 2.145 -26.781 1.00 95.31 107 TRP A CA 1
ATOM 830 C C . TRP A 1 107 ? 8.581 1.933 -28.255 1.00 95.31 107 TRP A C 1
ATOM 832 O O . TRP A 1 107 ? 7.969 2.797 -28.879 1.00 95.31 107 TRP A O 1
ATOM 842 N N . ARG A 1 108 ? 9.001 0.806 -28.837 1.00 93.94 108 ARG A N 1
ATOM 843 C CA . ARG A 1 108 ? 8.714 0.492 -30.249 1.00 93.94 108 ARG A CA 1
ATOM 844 C C . ARG A 1 108 ? 7.346 -0.163 -30.444 1.00 93.94 108 ARG A C 1
ATOM 846 O O . ARG A 1 108 ? 6.771 -0.037 -31.517 1.00 93.94 108 ARG A O 1
ATOM 853 N N . SER A 1 109 ? 6.843 -0.851 -29.424 1.00 95.56 109 SER A N 1
ATOM 854 C CA . SER A 1 109 ? 5.547 -1.532 -29.425 1.00 95.56 109 SER A CA 1
ATOM 855 C C . SER A 1 109 ? 5.064 -1.773 -27.992 1.00 95.56 109 SER A C 1
ATOM 857 O O . SER A 1 109 ? 5.852 -1.704 -27.044 1.00 95.56 109 SER A O 1
ATOM 859 N N . GLY A 1 110 ? 3.777 -2.101 -27.837 1.00 94.31 110 GLY A N 1
ATOM 860 C CA . GLY A 1 110 ? 3.231 -2.560 -26.555 1.00 94.31 110 GLY A CA 1
ATOM 861 C C . GLY A 1 110 ? 3.859 -3.876 -26.086 1.00 94.31 110 GLY A C 1
ATOM 862 O O . GLY A 1 110 ? 4.121 -4.045 -24.901 1.00 94.31 110 GLY A O 1
ATOM 863 N N . GLU A 1 111 ? 4.201 -4.771 -27.016 1.00 94.56 111 GLU A N 1
ATOM 864 C CA . GLU A 1 111 ? 4.918 -6.015 -26.709 1.00 94.56 111 GLU A CA 1
ATOM 865 C C . GLU A 1 111 ? 6.290 -5.740 -26.080 1.00 94.56 111 GLU A C 1
ATOM 867 O O . GLU A 1 111 ? 6.643 -6.344 -25.068 1.00 94.56 111 GLU A O 1
ATOM 872 N N . MET A 1 112 ? 7.042 -4.768 -26.614 1.00 92.94 112 MET A N 1
ATOM 873 C CA . MET A 1 112 ? 8.305 -4.339 -26.014 1.00 92.94 112 MET A CA 1
ATOM 874 C C . MET A 1 112 ? 8.088 -3.845 -24.578 1.00 92.94 112 MET A C 1
ATOM 876 O O . MET A 1 112 ? 8.846 -4.227 -23.690 1.00 92.94 112 MET A O 1
ATOM 880 N N . ALA A 1 113 ? 7.058 -3.028 -24.337 1.00 93.69 113 ALA A N 1
ATOM 881 C CA . ALA A 1 113 ? 6.750 -2.534 -22.996 1.00 93.69 113 ALA A CA 1
ATOM 882 C C . ALA A 1 113 ? 6.436 -3.676 -22.017 1.00 93.69 113 ALA A C 1
ATOM 884 O O . ALA A 1 113 ? 6.985 -3.698 -20.917 1.00 93.69 113 ALA A O 1
ATOM 885 N N . LEU A 1 114 ? 5.638 -4.662 -22.437 1.00 94.25 114 LEU A N 1
ATOM 886 C CA . LEU A 1 114 ? 5.307 -5.833 -21.621 1.00 94.25 114 LEU A CA 1
ATOM 887 C C . LEU A 1 114 ? 6.540 -6.683 -21.292 1.00 94.25 114 LEU A C 1
ATOM 889 O O . LEU A 1 114 ? 6.726 -7.046 -20.133 1.00 94.25 114 LEU A O 1
ATOM 893 N N . ARG A 1 115 ? 7.420 -6.946 -22.269 1.00 93.88 115 ARG A N 1
ATOM 894 C CA . ARG A 1 115 ? 8.659 -7.714 -22.033 1.00 93.88 115 ARG A CA 1
ATOM 895 C C . ARG A 1 115 ? 9.581 -7.013 -21.037 1.00 93.88 115 ARG A C 1
ATOM 897 O O . ARG A 1 115 ? 10.112 -7.654 -20.135 1.00 93.88 115 ARG A O 1
ATOM 904 N N . TRP A 1 116 ? 9.748 -5.697 -21.166 1.00 95.25 116 TRP A N 1
ATOM 905 C CA . TRP A 1 116 ? 10.555 -4.915 -20.226 1.00 95.25 116 TRP A CA 1
ATOM 906 C C . TRP A 1 116 ? 9.932 -4.840 -18.834 1.00 95.25 116 TRP A C 1
ATOM 908 O O . TRP A 1 116 ? 10.658 -4.955 -17.851 1.00 95.25 116 TRP A O 1
ATOM 918 N N . ALA A 1 117 ? 8.612 -4.666 -18.738 1.00 94.12 117 ALA A N 1
ATOM 919 C CA . ALA A 1 117 ? 7.908 -4.663 -17.460 1.00 94.12 117 ALA A CA 1
ATOM 920 C C . ALA A 1 117 ? 8.038 -6.019 -16.752 1.00 94.12 117 ALA A C 1
ATOM 922 O O . ALA A 1 117 ? 8.399 -6.050 -15.579 1.00 94.12 117 ALA A O 1
ATOM 923 N N . GLY A 1 118 ? 7.837 -7.128 -17.473 1.00 95.12 118 GLY A N 1
ATOM 924 C CA . GLY A 1 118 ? 8.005 -8.484 -16.943 1.00 95.12 118 GLY A CA 1
ATOM 925 C C . GLY A 1 118 ? 9.438 -8.765 -16.487 1.00 95.12 118 GLY A C 1
ATOM 926 O O . GLY A 1 118 ? 9.651 -9.176 -15.350 1.00 95.12 118 GLY A O 1
ATOM 927 N N . ALA A 1 119 ? 10.438 -8.454 -17.318 1.00 94.94 119 ALA A N 1
ATOM 928 C CA . ALA A 1 119 ? 11.846 -8.614 -16.945 1.00 94.94 119 ALA A CA 1
ATOM 929 C C . ALA A 1 119 ? 12.228 -7.758 -15.724 1.00 94.94 119 ALA A C 1
ATOM 931 O O . ALA A 1 119 ? 12.942 -8.212 -14.830 1.00 94.94 119 ALA A O 1
ATOM 932 N N . ALA A 1 120 ? 11.729 -6.521 -15.654 1.00 95.12 120 ALA A N 1
ATOM 933 C CA . ALA A 1 120 ? 11.947 -5.651 -14.508 1.00 95.12 120 ALA A CA 1
ATOM 934 C C . ALA A 1 120 ? 11.250 -6.168 -13.241 1.00 95.12 120 ALA A C 1
ATOM 936 O O . ALA A 1 120 ? 11.817 -6.035 -12.157 1.00 95.12 120 ALA A O 1
ATOM 937 N N . ALA A 1 121 ? 10.057 -6.755 -13.362 1.00 94.50 121 ALA A N 1
ATOM 938 C CA . ALA A 1 121 ? 9.340 -7.366 -12.248 1.00 94.50 121 ALA A CA 1
ATOM 939 C C . ALA A 1 121 ? 10.103 -8.581 -11.700 1.00 94.50 121 ALA A C 1
ATOM 941 O O . ALA A 1 121 ? 10.392 -8.600 -10.508 1.00 94.50 121 ALA A O 1
ATOM 942 N N . LEU A 1 122 ? 10.546 -9.503 -12.565 1.00 95.31 122 LEU A N 1
ATOM 943 C CA . LEU A 1 122 ? 11.358 -10.670 -12.179 1.00 95.31 122 LEU A CA 1
ATOM 944 C C . LEU A 1 122 ? 12.658 -10.267 -11.471 1.00 95.31 122 LEU A C 1
ATOM 946 O O . LEU A 1 122 ? 13.055 -10.858 -10.470 1.00 95.31 122 LEU A O 1
ATOM 950 N N . GLU A 1 123 ? 13.327 -9.220 -11.953 1.00 95.00 123 GLU A N 1
ATOM 951 C CA . GLU A 1 123 ? 14.539 -8.723 -11.297 1.00 95.00 123 GLU A CA 1
ATOM 952 C C . GLU A 1 123 ? 14.231 -7.991 -9.977 1.00 95.00 123 GLU A C 1
ATOM 954 O O . GLU A 1 123 ? 15.071 -7.928 -9.077 1.00 95.00 123 GLU A O 1
ATOM 959 N N . THR A 1 124 ? 13.035 -7.409 -9.841 1.00 93.75 124 THR A N 1
ATOM 960 C CA . THR A 1 124 ? 12.571 -6.808 -8.580 1.00 93.75 124 THR A CA 1
ATOM 961 C C . THR A 1 124 ? 12.304 -7.880 -7.535 1.00 93.75 124 THR A C 1
ATOM 963 O O . THR A 1 124 ? 12.789 -7.753 -6.411 1.00 93.75 124 THR A O 1
ATOM 966 N N . GLU A 1 125 ? 11.604 -8.940 -7.934 1.00 93.88 125 GLU A N 1
ATOM 967 C CA . GLU A 1 125 ? 11.159 -10.045 -7.087 1.00 93.88 125 GLU A CA 1
ATOM 968 C C . GLU A 1 125 ? 12.299 -10.677 -6.285 1.00 93.88 125 GLU A C 1
ATOM 970 O O . GLU A 1 125 ? 12.141 -10.9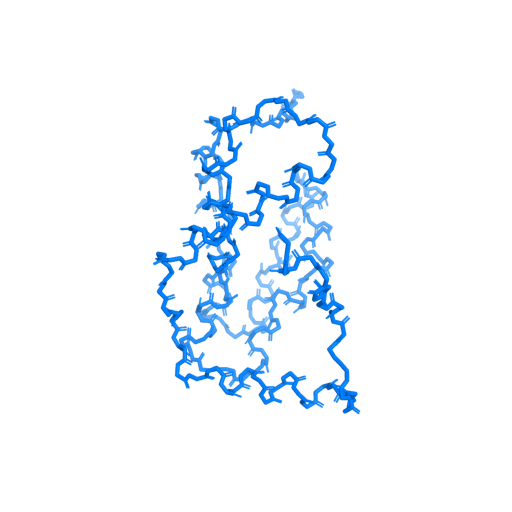59 -5.101 1.00 93.88 125 GLU A O 1
ATOM 975 N N . ARG A 1 126 ? 13.492 -10.794 -6.880 1.00 93.06 126 ARG A N 1
ATOM 976 C CA . ARG A 1 126 ? 14.698 -11.341 -6.226 1.00 93.06 126 ARG A CA 1
ATOM 977 C C . ARG A 1 126 ? 15.077 -10.656 -4.910 1.00 93.06 126 ARG A C 1
ATOM 979 O O . ARG A 1 126 ? 15.813 -11.230 -4.116 1.00 93.06 126 ARG A O 1
ATOM 986 N N . ASN A 1 127 ? 14.623 -9.423 -4.698 1.00 90.69 127 ASN A N 1
ATOM 987 C CA . ASN A 1 127 ? 14.921 -8.632 -3.506 1.00 90.69 127 ASN A CA 1
ATOM 988 C C . ASN A 1 127 ? 13.737 -8.551 -2.531 1.00 90.69 127 ASN A C 1
ATOM 990 O O . ASN A 1 127 ? 13.828 -7.854 -1.515 1.00 90.69 127 ASN A O 1
ATOM 994 N N . PHE A 1 128 ? 12.619 -9.213 -2.836 1.00 92.00 128 PHE A N 1
ATOM 995 C CA . PHE A 1 128 ? 11.459 -9.218 -1.963 1.00 92.00 128 PHE A CA 1
ATOM 996 C C . PHE A 1 128 ? 11.722 -9.999 -0.683 1.00 92.00 128 PHE A C 1
ATOM 998 O O . PHE A 1 128 ? 12.477 -10.966 -0.627 1.00 92.00 128 PHE A O 1
ATOM 1005 N N . ARG A 1 129 ? 11.079 -9.518 0.376 1.00 91.81 129 ARG A N 1
ATOM 1006 C CA . ARG A 1 129 ? 11.042 -10.157 1.685 1.00 91.81 129 ARG A CA 1
ATOM 1007 C C . ARG A 1 129 ? 9.611 -10.589 1.948 1.00 91.81 129 ARG A C 1
ATOM 1009 O O . ARG A 1 129 ? 8.679 -10.010 1.389 1.00 91.81 129 ARG A O 1
ATOM 1016 N N . ASN A 1 130 ? 9.448 -11.549 2.848 1.00 93.25 130 ASN A N 1
ATOM 1017 C CA . ASN A 1 130 ? 8.126 -11.897 3.347 1.00 93.25 130 ASN A CA 1
ATOM 1018 C C . ASN A 1 130 ? 7.453 -10.662 3.950 1.00 93.25 130 ASN A C 1
ATOM 1020 O O . ASN A 1 130 ? 8.094 -9.848 4.625 1.00 93.25 130 ASN A O 1
ATOM 1024 N N . ILE A 1 131 ? 6.154 -10.538 3.702 1.00 92.06 131 ILE A N 1
ATOM 1025 C CA . ILE A 1 131 ? 5.350 -9.477 4.293 1.00 92.06 131 ILE A CA 1
ATOM 1026 C C . ILE A 1 131 ? 5.228 -9.664 5.811 1.00 92.06 131 ILE A C 1
ATOM 1028 O O . ILE A 1 131 ? 5.395 -10.758 6.360 1.00 92.06 131 ILE A O 1
ATOM 1032 N N . ILE A 1 132 ? 4.893 -8.579 6.501 1.00 90.19 132 ILE A N 1
ATOM 1033 C CA . ILE A 1 132 ? 4.578 -8.631 7.929 1.00 90.19 132 ILE A CA 1
ATOM 1034 C C . ILE A 1 132 ? 3.301 -9.464 8.113 1.00 90.19 132 ILE A C 1
ATOM 1036 O O . ILE A 1 132 ? 2.316 -9.246 7.414 1.00 90.19 132 ILE A O 1
ATOM 1040 N N . GLY A 1 133 ? 3.325 -10.422 9.044 1.00 91.00 133 GLY A N 1
ATOM 1041 C CA . GLY A 1 133 ? 2.195 -11.327 9.279 1.00 91.00 133 GLY A CA 1
ATOM 1042 C C . GLY A 1 133 ? 2.037 -12.439 8.235 1.00 91.00 133 GLY A C 1
ATOM 1043 O O . GLY A 1 133 ? 0.971 -13.035 8.167 1.00 91.00 133 GLY A O 1
ATOM 1044 N N . HIS A 1 134 ? 3.064 -12.735 7.423 1.00 94.62 134 HIS A N 1
ATOM 1045 C CA . HIS A 1 134 ? 2.984 -13.782 6.390 1.00 94.62 134 HIS A CA 1
ATOM 1046 C C . HIS A 1 134 ? 2.551 -15.166 6.912 1.00 94.62 134 HIS A C 1
ATOM 1048 O O . HIS A 1 134 ? 1.914 -15.911 6.175 1.00 94.62 134 HIS A O 1
ATOM 1054 N N . GLU A 1 135 ? 2.856 -15.498 8.170 1.00 95.06 135 GLU A N 1
ATOM 1055 C CA . GLU A 1 135 ? 2.438 -16.753 8.816 1.00 95.06 135 GLU A CA 1
ATOM 1056 C C . GLU A 1 135 ? 0.911 -16.868 8.952 1.00 95.06 135 GLU A C 1
ATOM 1058 O O . GLU A 1 135 ? 0.374 -17.971 8.933 1.00 95.06 135 GLU A O 1
ATOM 1063 N N . ASP A 1 136 ? 0.202 -15.737 9.000 1.00 95.06 136 ASP A N 1
ATOM 1064 C CA . ASP A 1 136 ? -1.252 -15.673 9.163 1.00 95.06 136 ASP A CA 1
ATOM 1065 C C . ASP A 1 136 ? -2.003 -15.587 7.823 1.00 95.06 136 ASP A C 1
ATOM 1067 O O . ASP A 1 136 ? -3.225 -15.434 7.807 1.00 95.06 136 ASP A O 1
ATOM 1071 N N . LEU A 1 137 ? -1.312 -15.653 6.673 1.00 94.19 137 LEU A N 1
ATOM 1072 C CA . LEU A 1 137 ? -1.934 -15.457 5.349 1.00 94.19 137 LEU A CA 1
ATOM 1073 C C . LEU A 1 137 ? -3.081 -16.434 5.053 1.00 94.19 137 LEU A C 1
ATOM 1075 O O . LEU A 1 137 ? -3.969 -16.124 4.258 1.00 94.19 137 LEU A O 1
ATOM 1079 N N . TRP A 1 138 ? -3.097 -17.586 5.721 1.00 94.00 138 TRP A N 1
ATOM 1080 C CA . TRP A 1 138 ? -4.198 -18.543 5.659 1.00 94.00 138 TRP A CA 1
ATOM 1081 C C . TRP A 1 138 ? -5.533 -17.943 6.133 1.00 94.00 138 TRP A C 1
ATOM 1083 O O . TRP A 1 138 ? -6.569 -18.302 5.580 1.00 94.00 138 TRP A O 1
ATOM 1093 N N . MET A 1 139 ? -5.526 -17.001 7.087 1.00 92.94 139 MET A N 1
ATOM 1094 C CA . MET A 1 139 ? -6.738 -16.313 7.552 1.00 92.94 139 MET A CA 1
ATOM 1095 C C . MET A 1 139 ? -7.357 -15.490 6.425 1.00 92.94 139 MET A C 1
ATOM 1097 O O . MET A 1 139 ? -8.558 -15.560 6.184 1.00 92.94 139 MET A O 1
ATOM 1101 N N . LEU A 1 140 ? -6.522 -14.734 5.704 1.00 91.75 140 LEU A N 1
ATOM 1102 C CA . LEU A 1 140 ? -6.970 -13.949 4.557 1.00 91.75 140 LEU A CA 1
ATOM 1103 C C . LEU A 1 140 ? -7.527 -14.863 3.464 1.00 91.75 140 LEU A C 1
ATOM 1105 O O . LEU A 1 140 ? -8.585 -14.572 2.915 1.00 91.75 140 LEU A O 1
ATOM 1109 N N . LYS A 1 141 ? -6.846 -15.979 3.176 1.00 92.81 141 LYS A N 1
ATOM 1110 C CA . LYS A 1 141 ? -7.337 -16.972 2.217 1.00 92.81 141 LYS A CA 1
ATOM 1111 C C . LYS A 1 141 ? -8.716 -17.510 2.611 1.00 92.81 141 LYS A C 1
ATOM 1113 O O . LYS A 1 141 ? -9.602 -17.501 1.769 1.00 92.81 141 LYS A O 1
ATOM 1118 N N . ALA A 1 142 ? -8.902 -17.924 3.865 1.00 92.00 142 ALA A N 1
ATOM 1119 C CA . ALA A 1 142 ? -10.177 -18.459 4.340 1.00 92.00 142 ALA A CA 1
ATOM 1120 C C . ALA A 1 142 ? -11.331 -17.466 4.120 1.00 92.00 142 ALA A C 1
ATOM 1122 O O . ALA A 1 142 ? -12.342 -17.823 3.524 1.00 92.00 142 ALA A O 1
ATOM 1123 N N . VAL A 1 143 ? -11.133 -16.197 4.493 1.00 90.19 143 VAL A N 1
ATOM 1124 C CA . VAL A 1 143 ? -12.148 -15.145 4.318 1.00 90.19 143 VAL A CA 1
ATOM 1125 C C . VAL A 1 143 ? -12.459 -14.879 2.839 1.00 90.19 143 VAL A C 1
ATOM 1127 O O . VAL A 1 143 ? -13.610 -14.646 2.478 1.00 90.19 143 VAL A O 1
ATOM 1130 N N . LEU A 1 144 ? -11.450 -14.914 1.963 1.00 89.25 144 LEU A N 1
ATOM 1131 C CA . LEU A 1 144 ? -11.647 -14.713 0.523 1.00 89.25 144 LEU A CA 1
ATOM 1132 C C . LEU A 1 144 ? -12.314 -15.912 -0.163 1.00 89.25 144 LEU A C 1
ATOM 1134 O O . LEU A 1 144 ? -13.044 -15.718 -1.134 1.00 89.25 144 LEU A O 1
ATOM 1138 N N . ASP A 1 145 ? -12.066 -17.127 0.326 1.00 87.75 145 ASP A N 1
ATOM 1139 C CA . ASP A 1 145 ? -12.670 -18.352 -0.196 1.00 87.75 145 ASP A CA 1
ATOM 1140 C C . ASP A 1 145 ? -14.145 -18.477 0.234 1.00 87.75 145 ASP A C 1
ATOM 1142 O O . ASP A 1 145 ? -14.972 -18.913 -0.560 1.00 87.75 145 ASP A O 1
ATOM 1146 N N . GLU A 1 146 ? -14.509 -18.036 1.445 1.00 80.25 146 GLU A N 1
ATOM 1147 C CA . GLU A 1 146 ? -15.902 -18.032 1.932 1.00 80.25 146 GLU A CA 1
ATOM 1148 C C . GLU A 1 146 ? -16.845 -17.170 1.073 1.00 80.25 146 GLU A C 1
ATOM 1150 O O . GLU A 1 146 ? -18.026 -17.487 0.929 1.00 80.25 146 GLU A O 1
ATOM 1155 N N . GLY A 1 147 ? -16.332 -16.087 0.481 1.00 67.19 147 GLY A N 1
ATOM 1156 C CA . GLY A 1 147 ? -17.097 -15.181 -0.381 1.00 67.19 147 GLY A CA 1
ATOM 1157 C C . GLY A 1 147 ? -17.147 -15.585 -1.857 1.00 67.19 147 GLY A C 1
ATOM 1158 O O 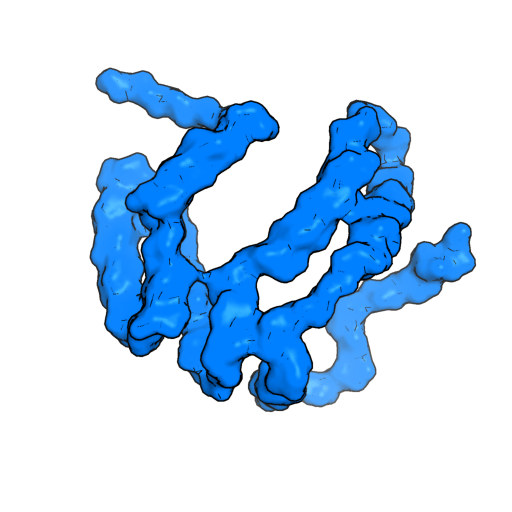. GLY A 1 147 ? -17.790 -14.893 -2.650 1.00 67.19 147 GLY A O 1
ATOM 1159 N N . ARG A 1 148 ? -16.461 -16.666 -2.253 1.00 60.47 148 ARG A N 1
ATOM 1160 C CA . ARG A 1 148 ? -16.276 -17.047 -3.656 1.00 60.47 148 ARG A CA 1
ATOM 1161 C C . ARG A 1 148 ? -17.072 -18.326 -3.962 1.00 60.47 148 ARG A C 1
ATOM 1163 O O . ARG A 1 148 ? -16.896 -19.326 -3.270 1.00 60.47 148 ARG A O 1
ATOM 1170 N N . PRO A 1 149 ? -17.937 -18.360 -4.995 1.00 53.72 149 PRO A N 1
ATOM 1171 C CA . PRO A 1 149 ? -18.431 -19.639 -5.491 1.00 53.72 149 PRO A CA 1
ATOM 1172 C C . PRO A 1 149 ? -17.230 -20.464 -5.971 1.00 53.72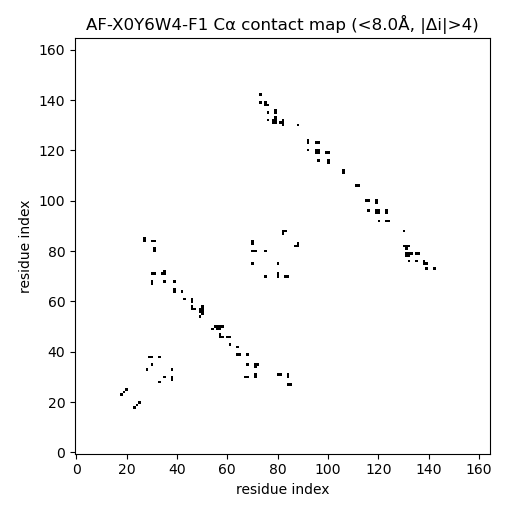 149 PRO A C 1
ATOM 1174 O O . PRO A 1 149 ? -16.332 -19.927 -6.617 1.00 53.72 149 PRO A O 1
ATOM 1177 N N . LEU A 1 150 ? -17.199 -21.754 -5.629 1.00 47.22 150 LEU A N 1
ATOM 1178 C CA . LEU A 1 150 ? -16.160 -22.694 -6.056 1.00 47.22 150 LEU A CA 1
ATOM 1179 C C . LEU A 1 150 ? -16.159 -22.799 -7.590 1.00 47.22 150 LEU A C 1
ATOM 1181 O O . LEU A 1 150 ? -16.881 -23.607 -8.168 1.00 47.22 150 LEU A O 1
ATOM 1185 N N . SER A 1 151 ? -15.382 -21.952 -8.256 1.00 56.56 151 SER A N 1
ATOM 1186 C CA . SER A 1 151 ? -14.996 -22.123 -9.650 1.00 56.56 151 SER A CA 1
ATOM 1187 C C . SER A 1 151 ? -13.537 -22.561 -9.674 1.00 56.56 151 SER A C 1
ATOM 1189 O O . SER A 1 151 ? -12.663 -21.811 -9.242 1.00 56.56 151 SER A O 1
ATOM 1191 N N . ASP A 1 152 ? -13.281 -23.765 -10.184 1.00 55.41 152 ASP A N 1
ATOM 1192 C CA . ASP A 1 152 ? -11.946 -24.378 -10.262 1.00 55.41 152 ASP A CA 1
ATOM 1193 C C . ASP A 1 152 ? -10.999 -23.688 -11.267 1.00 55.41 152 ASP A C 1
ATOM 1195 O O . ASP A 1 152 ? -9.840 -24.082 -11.403 1.00 55.41 152 ASP A O 1
ATOM 1199 N N . GLU A 1 153 ? -11.455 -22.646 -11.970 1.00 54.28 153 GLU A N 1
ATOM 1200 C CA . GLU A 1 153 ? -10.631 -21.893 -12.913 1.00 54.28 153 GLU A CA 1
ATOM 1201 C C . GLU A 1 153 ? -10.066 -20.604 -12.295 1.00 54.28 153 GLU A C 1
ATOM 1203 O O . GLU A 1 153 ? -10.790 -19.860 -11.623 1.00 54.28 153 GLU A O 1
ATOM 1208 N N . PRO A 1 154 ? -8.780 -20.285 -12.537 1.00 52.34 154 PRO A N 1
ATOM 1209 C CA . PRO A 1 154 ? -8.233 -18.993 -12.160 1.00 52.34 154 PRO A CA 1
ATOM 1210 C C . PRO A 1 154 ? -8.947 -17.887 -12.952 1.00 52.34 154 PRO A C 1
ATOM 1212 O O . PRO A 1 154 ? -8.787 -17.772 -14.163 1.00 52.34 154 PRO A O 1
ATOM 1215 N N . GLU A 1 155 ? -9.703 -17.033 -12.256 1.00 53.41 155 GLU A N 1
ATOM 1216 C CA . GLU A 1 155 ? -10.390 -15.861 -12.838 1.00 53.41 155 GLU A CA 1
ATOM 1217 C C . GLU A 1 155 ? -9.443 -14.886 -13.548 1.00 53.41 155 GLU A C 1
ATOM 1219 O O . GLU A 1 155 ? -9.874 -14.092 -14.383 1.00 53.41 155 GLU A O 1
ATOM 1224 N N . ILE A 1 156 ? -8.151 -14.928 -13.216 1.00 52.44 156 ILE A N 1
ATOM 1225 C CA . ILE A 1 156 ? -7.112 -14.224 -13.958 1.00 52.44 156 ILE A CA 1
ATOM 1226 C C . ILE A 1 156 ? -6.563 -15.215 -14.984 1.00 52.44 156 ILE A C 1
ATOM 1228 O O . ILE A 1 156 ? -5.877 -16.159 -14.583 1.00 52.44 156 ILE A O 1
ATOM 1232 N N . PRO A 1 157 ? -6.802 -15.009 -16.292 1.00 47.31 157 PRO A N 1
ATOM 1233 C CA . PRO A 1 157 ? -6.199 -15.839 -17.319 1.00 47.31 157 PRO A CA 1
ATOM 1234 C C . PRO A 1 157 ? -4.682 -15.685 -17.222 1.00 47.31 157 PRO A C 1
ATOM 1236 O O . PRO A 1 157 ? -4.115 -14.655 -17.596 1.00 47.31 157 PRO A O 1
ATOM 1239 N N . VAL A 1 158 ? -4.013 -16.695 -16.673 1.00 53.38 158 VAL A N 1
ATOM 1240 C CA . VAL A 1 158 ? -2.558 -16.770 -16.713 1.00 53.38 158 VAL A CA 1
ATOM 1241 C C . VAL A 1 158 ? -2.217 -17.191 -18.136 1.00 53.38 158 VAL A C 1
ATOM 1243 O O . VAL A 1 158 ? -2.425 -18.341 -18.521 1.00 53.38 158 VAL A O 1
ATOM 1246 N N . ASP A 1 159 ? -1.775 -16.239 -18.958 1.00 54.53 159 ASP A N 1
ATOM 1247 C CA . ASP A 1 159 ? -1.324 -16.521 -20.322 1.00 54.53 159 ASP A CA 1
ATOM 1248 C C . ASP A 1 159 ? -0.004 -17.305 -20.269 1.00 54.53 159 ASP A C 1
ATOM 1250 O O . ASP A 1 159 ? 1.099 -16.757 -20.357 1.00 54.53 159 ASP A O 1
ATOM 1254 N N . ASN A 1 160 ? -0.133 -18.620 -20.101 1.00 53.44 160 ASN A N 1
ATOM 1255 C CA . ASN A 1 160 ? 0.974 -19.570 -20.043 1.00 53.44 160 ASN A CA 1
ATOM 1256 C C . ASN A 1 160 ? 1.793 -19.597 -21.348 1.00 53.44 160 ASN A C 1
ATOM 1258 O O . ASN A 1 160 ? 2.935 -20.052 -21.339 1.00 53.44 160 ASN A O 1
ATOM 1262 N N . GLY A 1 161 ? 1.250 -19.079 -22.458 1.00 53.91 161 GLY A N 1
ATOM 1263 C CA . GLY A 1 161 ? 1.963 -18.957 -23.730 1.00 53.91 161 GLY A CA 1
ATOM 1264 C C . GLY A 1 161 ? 3.018 -17.848 -23.732 1.00 53.91 161 GLY A C 1
ATOM 1265 O O . GLY A 1 161 ? 3.993 -17.936 -24.475 1.00 53.91 161 GLY A O 1
ATOM 1266 N N . ARG A 1 162 ? 2.872 -16.824 -22.878 1.00 46.72 162 ARG A N 1
ATOM 1267 C CA . ARG A 1 162 ? 3.816 -15.694 -22.781 1.00 46.72 162 ARG A CA 1
ATOM 1268 C C . ARG A 1 162 ? 4.973 -15.902 -21.806 1.00 46.72 162 ARG A C 1
ATOM 1270 O O . ARG A 1 162 ? 5.958 -15.178 -21.907 1.00 46.72 162 ARG A O 1
ATOM 1277 N N . LEU A 1 163 ? 4.875 -16.857 -20.880 1.00 40.66 163 LEU A N 1
ATOM 1278 C CA . LEU A 1 163 ? 5.939 -17.161 -19.909 1.00 40.66 163 LEU A CA 1
ATOM 1279 C C . LEU A 1 163 ? 7.010 -18.123 -20.458 1.00 40.66 163 LEU A C 1
ATOM 1281 O O . LEU A 1 163 ? 8.079 -18.240 -19.866 1.00 40.66 163 LEU A O 1
ATOM 1285 N N . ALA A 1 164 ? 6.740 -18.794 -21.582 1.00 36.12 164 ALA A N 1
ATOM 1286 C CA . ALA A 1 164 ? 7.598 -19.832 -22.161 1.00 36.12 164 ALA A CA 1
ATOM 1287 C C . ALA A 1 164 ? 8.426 -19.385 -23.392 1.00 36.12 164 ALA A C 1
ATOM 1289 O O . ALA A 1 164 ? 9.009 -20.241 -24.059 1.00 36.12 164 ALA A O 1
ATOM 1290 N N . ALA A 1 165 ? 8.489 -18.081 -23.705 1.00 35.00 165 ALA A N 1
ATOM 1291 C CA . ALA A 1 165 ? 9.192 -17.518 -24.872 1.00 35.00 165 ALA A CA 1
ATOM 1292 C C . ALA A 1 165 ? 10.169 -16.389 -24.496 1.00 35.00 165 ALA A C 1
ATOM 1294 O O . ALA A 1 165 ? 11.235 -16.284 -25.148 1.00 35.00 165 ALA A O 1
#

Sequence (165 aa):
MRREYQIVGRKGSAALRQFLAREGAALVPMMELLEAKEGMARLRTQIEWLERTHPKAAASLREGLEETFTINHLGLSPMLRKCLATTNVIESSLSGVEGRTGRVTRWRSGEMALRWAGAAALETERNFRNIIGHEDLWMLKAVLDEGRPLSDEPEIPVDNGRLAA

Radius of gyration: 19.89 Å; Cα contacts (8 Å, |Δi|>4): 83; chains: 1; bounding box: 34×59×46 Å